Protein AF-A0A951F6S9-F1 (afdb_monomer_lite)

Secondary structure (DSSP, 8-state):
-HHHHHHHHHHHHHHHHHHHHHHHTT--HHHHHT--HHHHHHHHHHTTSPPPPHHHHHHHHHHHHHHHHHHHHHHHHHHHT--------

Structure (mmCIF, N/CA/C/O backbone):
data_AF-A0A951F6S9-F1
#
_entry.id   AF-A0A951F6S9-F1
#
loop_
_atom_site.group_PDB
_atom_site.id
_atom_site.type_symbol
_atom_site.label_atom_id
_atom_site.label_alt_id
_atom_site.label_comp_id
_atom_site.label_asym_id
_atom_site.label_entity_id
_atom_site.label_seq_id
_atom_site.pdbx_PDB_ins_code
_atom_site.Cartn_x
_atom_site.Cartn_y
_atom_site.Cartn_z
_atom_site.occupancy
_atom_site.B_iso_or_equiv
_atom_site.auth_seq_id
_atom_site.auth_comp_id
_atom_site.auth_asym_id
_atom_site.auth_atom_id
_atom_site.pdbx_PDB_model_num
ATOM 1 N N . MET A 1 1 ? 0.634 -15.801 24.304 1.00 51.62 1 MET A N 1
ATOM 2 C CA . MET A 1 1 ? 1.599 -15.644 23.186 1.00 51.62 1 MET A CA 1
ATOM 3 C C . MET A 1 1 ? 0.922 -15.496 21.815 1.00 51.62 1 MET A C 1
ATOM 5 O O . MET A 1 1 ? 1.437 -14.748 20.998 1.00 51.62 1 MET A O 1
ATOM 9 N N . ALA A 1 2 ? -0.254 -16.100 21.578 1.00 56.00 2 ALA A N 1
ATOM 10 C CA . ALA A 1 2 ? -0.999 -15.983 20.314 1.00 56.00 2 ALA A CA 1
ATOM 11 C C . ALA A 1 2 ? -1.497 -14.561 19.948 1.00 56.00 2 ALA A C 1
ATOM 13 O O . ALA A 1 2 ? -1.657 -14.266 18.767 1.00 56.00 2 ALA A O 1
ATOM 14 N N . SER A 1 3 ? -1.706 -13.656 20.919 1.00 63.25 3 SER A N 1
ATOM 15 C CA . SER A 1 3 ? -2.309 -12.338 20.634 1.00 63.25 3 SER A CA 1
ATOM 16 C C . SER A 1 3 ? -1.389 -11.381 19.861 1.00 63.25 3 SER A C 1
ATOM 18 O O . SER A 1 3 ? -1.855 -10.710 18.948 1.00 63.25 3 SER A O 1
ATOM 20 N N . LYS A 1 4 ? -0.077 -11.368 20.148 1.00 62.81 4 LYS A N 1
ATOM 21 C CA . LYS A 1 4 ? 0.893 -10.476 19.475 1.00 62.81 4 LYS A CA 1
ATOM 22 C C . LYS A 1 4 ? 1.093 -10.818 17.998 1.00 62.81 4 LYS A C 1
ATOM 24 O O . LYS A 1 4 ? 1.229 -9.927 17.166 1.00 62.81 4 LYS A O 1
ATOM 29 N N . ILE A 1 5 ? 1.090 -12.114 17.687 1.00 65.88 5 ILE A N 1
ATOM 30 C CA . ILE A 1 5 ? 1.160 -12.638 16.320 1.00 65.88 5 ILE A CA 1
ATOM 31 C C . ILE A 1 5 ? -0.074 -12.152 15.553 1.00 65.88 5 ILE A C 1
ATOM 33 O O . ILE A 1 5 ? 0.057 -11.471 14.539 1.00 65.88 5 ILE A O 1
ATOM 37 N N . HIS A 1 6 ? -1.272 -12.401 16.083 1.00 65.88 6 HIS A N 1
ATOM 38 C CA . HIS A 1 6 ? -2.519 -12.008 15.427 1.00 65.88 6 HIS A CA 1
ATOM 39 C C . HIS A 1 6 ? -2.620 -10.488 15.185 1.00 65.88 6 HIS A C 1
ATOM 41 O O . HIS A 1 6 ? -3.047 -10.062 14.112 1.00 65.88 6 HIS A O 1
ATOM 47 N N . GLU A 1 7 ? -2.153 -9.659 16.124 1.00 70.88 7 GLU A N 1
ATOM 48 C CA . GLU A 1 7 ? -2.085 -8.200 15.952 1.00 70.88 7 GLU A CA 1
ATOM 49 C C . GLU A 1 7 ? -1.099 -7.758 14.863 1.00 70.88 7 GLU A C 1
ATOM 51 O O . GLU A 1 7 ? -1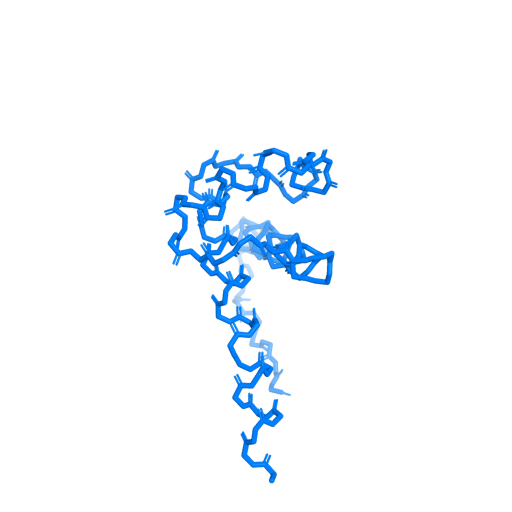.416 -6.872 14.063 1.00 70.88 7 GLU A O 1
ATOM 56 N N . GLN A 1 8 ? 0.092 -8.363 14.800 1.00 71.88 8 GLN A N 1
ATOM 57 C CA . GLN A 1 8 ? 1.082 -8.042 13.768 1.00 71.88 8 GLN A CA 1
ATOM 58 C C . GLN A 1 8 ? 0.594 -8.428 12.369 1.00 71.88 8 GLN A C 1
ATOM 60 O O . GLN A 1 8 ? 0.620 -7.584 11.469 1.00 71.88 8 GLN A O 1
ATOM 65 N N . TYR A 1 9 ? 0.082 -9.649 12.195 1.00 79.56 9 TYR A N 1
ATOM 66 C CA . TYR 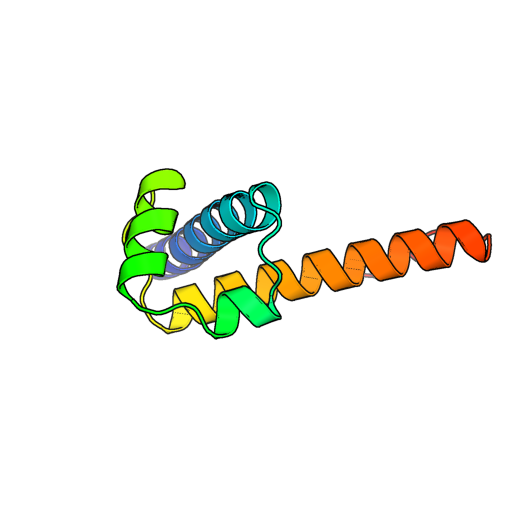A 1 9 ? -0.460 -10.099 10.908 1.00 79.56 9 TYR A CA 1
ATOM 67 C C . TYR A 1 9 ? -1.721 -9.320 10.515 1.00 79.56 9 TYR A C 1
ATOM 69 O O . TYR A 1 9 ? -1.887 -8.969 9.348 1.00 79.56 9 TYR A O 1
ATOM 77 N N . GLY A 1 10 ? -2.571 -8.960 11.481 1.00 85.19 10 GLY A N 1
ATOM 78 C CA . GLY A 1 10 ? -3.750 -8.131 11.234 1.00 85.19 10 GLY A CA 1
ATOM 79 C C . GLY A 1 10 ? -3.399 -6.715 10.768 1.00 85.19 10 GLY A C 1
ATOM 80 O O . GLY A 1 10 ? -4.059 -6.177 9.879 1.00 85.19 10 GLY A O 1
ATOM 81 N N . ARG A 1 11 ? -2.349 -6.105 11.328 1.00 87.38 11 ARG A N 1
ATOM 82 C CA . ARG A 1 11 ? -1.842 -4.797 10.879 1.00 87.38 11 ARG A CA 1
ATOM 83 C C . ARG A 1 11 ? -1.257 -4.872 9.470 1.00 87.38 11 ARG A C 1
ATOM 85 O O . ARG A 1 11 ? -1.578 -4.016 8.649 1.00 87.38 11 ARG A O 1
ATOM 92 N N . LEU A 1 12 ? -0.460 -5.901 9.183 1.00 90.44 12 LEU A N 1
ATOM 93 C CA . LEU A 1 12 ? 0.104 -6.108 7.850 1.00 90.44 12 LEU A CA 1
ATOM 94 C C . LEU A 1 12 ? -0.998 -6.304 6.801 1.00 90.44 12 LEU A C 1
ATOM 96 O O . LEU A 1 12 ? -0.993 -5.616 5.787 1.00 90.44 12 LEU A O 1
ATOM 100 N N . ALA A 1 13 ? -1.984 -7.163 7.067 1.00 91.75 13 ALA A N 1
ATOM 101 C CA . ALA A 1 13 ? -3.084 -7.424 6.136 1.00 91.75 13 ALA A CA 1
ATOM 102 C C . ALA A 1 13 ? -3.895 -6.159 5.798 1.00 91.75 13 ALA A C 1
ATOM 104 O O . ALA A 1 13 ? -4.283 -5.956 4.648 1.00 91.75 13 ALA A O 1
ATOM 105 N N . LYS A 1 14 ? -4.123 -5.279 6.785 1.00 93.06 14 LYS A N 1
ATOM 106 C CA . LYS A 1 14 ? -4.794 -3.987 6.564 1.00 93.06 14 LYS A CA 1
ATOM 107 C C . LYS A 1 14 ? -3.961 -3.060 5.680 1.00 93.06 14 LYS A C 1
ATOM 109 O O . LYS A 1 14 ? -4.509 -2.464 4.760 1.00 93.06 14 LYS A O 1
ATOM 114 N N . ALA A 1 15 ? -2.658 -2.962 5.945 1.00 95.75 15 ALA A N 1
ATOM 115 C CA . ALA A 1 15 ? -1.752 -2.138 5.149 1.00 95.75 15 ALA A CA 1
ATOM 116 C C . ALA A 1 15 ? -1.625 -2.648 3.705 1.00 95.75 15 ALA A C 1
ATOM 118 O O . ALA A 1 15 ? -1.611 -1.838 2.787 1.00 95.75 15 ALA A O 1
ATOM 119 N N . VAL A 1 16 ? -1.611 -3.972 3.498 1.00 96.19 16 VAL A N 1
ATOM 120 C CA . VAL A 1 16 ? -1.617 -4.589 2.159 1.00 96.19 16 VAL A CA 1
ATOM 121 C C . VAL A 1 16 ? -2.897 -4.248 1.398 1.00 96.19 16 VAL A C 1
ATOM 123 O O . VAL A 1 16 ? -2.824 -3.759 0.279 1.00 96.19 16 VAL A O 1
ATOM 126 N N . ARG A 1 17 ? -4.076 -4.423 2.010 1.00 96.12 17 ARG A N 1
ATOM 127 C CA . ARG A 1 17 ? -5.347 -4.052 1.359 1.00 96.12 17 ARG A CA 1
ATOM 128 C C . ARG A 1 17 ? -5.409 -2.575 0.992 1.00 96.12 17 ARG A C 1
ATOM 130 O O . ARG A 1 17 ? -5.953 -2.210 -0.045 1.00 96.12 17 ARG A O 1
ATOM 137 N N . LEU A 1 18 ? -4.891 -1.719 1.866 1.00 96.94 18 LEU A N 1
ATOM 138 C CA . LEU A 1 18 ? -4.890 -0.288 1.620 1.00 96.94 18 LEU A CA 1
ATOM 139 C C . LEU A 1 18 ? -3.893 0.094 0.522 1.00 96.94 18 LEU A C 1
ATOM 141 O O . LEU A 1 18 ? -4.225 0.926 -0.319 1.00 96.94 18 LEU A O 1
ATOM 145 N N . SER A 1 19 ? -2.714 -0.534 0.485 1.00 97.25 19 SER A N 1
ATOM 146 C CA . SER A 1 19 ? -1.754 -0.312 -0.596 1.00 97.25 19 SER A CA 1
ATOM 147 C C . SER A 1 19 ? -2.285 -0.833 -1.929 1.00 97.25 19 SER A C 1
ATOM 149 O O . SER A 1 19 ? -2.099 -0.152 -2.926 1.00 97.25 19 SER A O 1
ATOM 151 N N . ASP A 1 20 ? -3.024 -1.949 -1.956 1.00 97.56 20 ASP A N 1
ATOM 152 C CA . ASP A 1 20 ? -3.722 -2.432 -3.159 1.00 97.56 20 ASP A CA 1
ATOM 153 C C . ASP A 1 20 ? -4.694 -1.394 -3.724 1.00 97.56 20 ASP A C 1
ATOM 155 O O . ASP A 1 20 ? -4.695 -1.143 -4.927 1.00 97.56 20 ASP A O 1
ATOM 159 N N . VAL A 1 21 ? -5.500 -0.761 -2.866 1.00 97.56 21 VAL A N 1
ATOM 160 C CA . VAL A 1 21 ? -6.444 0.279 -3.301 1.00 97.56 21 VAL A CA 1
ATOM 161 C C . VAL A 1 21 ? -5.719 1.506 -3.842 1.00 97.56 21 VAL A C 1
ATOM 163 O O . VAL A 1 21 ? -6.082 2.001 -4.904 1.00 97.56 21 VAL A O 1
ATOM 166 N N . LEU A 1 22 ? -4.706 2.006 -3.133 1.00 97.75 22 LEU A N 1
ATOM 167 C CA . LEU A 1 22 ? -3.958 3.187 -3.575 1.00 97.75 22 LEU A CA 1
ATOM 168 C C . LEU A 1 22 ? -3.240 2.930 -4.905 1.00 97.75 22 LEU A C 1
ATOM 170 O O . LEU A 1 22 ? -3.284 3.763 -5.807 1.00 97.75 22 LEU A O 1
ATOM 174 N N . ASP A 1 23 ? -2.653 1.748 -5.044 1.00 97.62 23 ASP A N 1
ATOM 175 C CA . ASP A 1 23 ? -1.965 1.307 -6.249 1.00 97.62 23 ASP A CA 1
ATOM 176 C C . ASP A 1 23 ? -2.921 1.149 -7.443 1.00 97.62 23 ASP A C 1
ATOM 178 O O . ASP A 1 23 ? -2.632 1.632 -8.538 1.00 97.62 23 ASP A O 1
ATOM 182 N N . ALA A 1 24 ? -4.106 0.564 -7.223 1.00 96.81 24 ALA A N 1
ATOM 183 C CA . ALA A 1 24 ? -5.161 0.464 -8.236 1.00 96.81 24 ALA A CA 1
ATOM 184 C C . ALA A 1 24 ? -5.707 1.835 -8.671 1.00 96.81 24 ALA A C 1
ATOM 186 O O . ALA A 1 24 ? -6.197 1.981 -9.789 1.00 96.81 24 ALA A O 1
ATOM 187 N N . LEU A 1 25 ? -5.612 2.843 -7.801 1.00 96.56 25 LEU A N 1
ATOM 188 C CA . LEU A 1 25 ? -5.961 4.233 -8.096 1.00 96.56 25 LEU A CA 1
ATOM 189 C C . LEU A 1 25 ? -4.785 5.042 -8.666 1.00 96.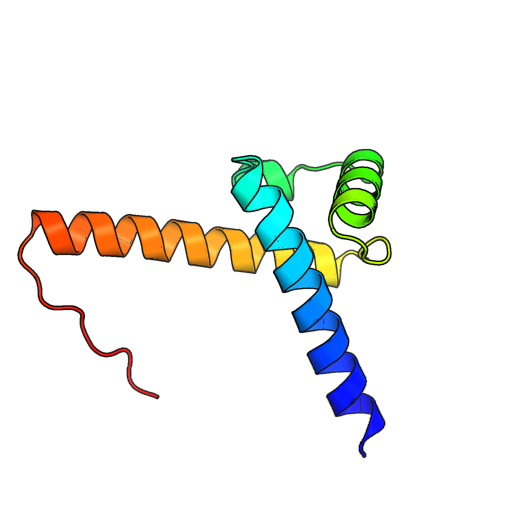56 25 LEU A C 1
ATOM 191 O O . LEU A 1 25 ? -4.909 6.256 -8.822 1.00 96.56 25 LEU A O 1
ATOM 195 N N . HIS A 1 26 ? -3.658 4.395 -8.976 1.00 96.62 26 HIS A N 1
ATOM 196 C CA . HIS A 1 26 ? -2.439 5.033 -9.479 1.00 96.62 26 HIS A CA 1
ATOM 197 C C . HIS A 1 26 ? -1.883 6.132 -8.557 1.00 96.62 26 HIS A C 1
ATOM 199 O O . HIS A 1 26 ? -1.251 7.086 -9.017 1.00 96.62 26 HIS A O 1
ATOM 205 N N . ILE A 1 27 ? -2.097 6.003 -7.247 1.00 97.56 27 ILE A N 1
ATOM 206 C CA . ILE A 1 27 ? -1.508 6.895 -6.249 1.00 97.56 27 ILE A CA 1
ATOM 207 C C . ILE A 1 27 ? -0.101 6.389 -5.940 1.00 97.56 27 ILE A C 1
ATOM 209 O O . ILE A 1 27 ? 0.070 5.283 -5.429 1.00 97.56 27 ILE A O 1
ATOM 213 N N . SER A 1 28 ? 0.905 7.214 -6.235 1.00 97.31 28 SER A N 1
ATOM 214 C CA . SER A 1 28 ? 2.298 6.881 -5.942 1.00 97.31 28 SER A CA 1
ATOM 215 C C . SER A 1 28 ? 2.590 6.882 -4.443 1.00 97.31 28 SER A C 1
ATOM 217 O O . SER A 1 28 ? 1.884 7.514 -3.653 1.00 97.31 28 SER A O 1
ATOM 219 N N . SER A 1 29 ? 3.674 6.225 -4.039 1.00 97.31 29 SER A N 1
ATOM 220 C CA . SER A 1 29 ? 4.168 6.240 -2.657 1.00 97.31 29 SER A CA 1
ATOM 221 C C . SER A 1 29 ? 4.424 7.665 -2.139 1.00 97.31 29 SER A C 1
ATOM 223 O O . SER A 1 29 ? 4.033 7.991 -1.017 1.00 97.31 29 SER A O 1
ATOM 225 N N . ALA A 1 30 ? 4.995 8.539 -2.975 1.00 97.12 30 ALA A N 1
ATOM 226 C CA . ALA A 1 30 ? 5.233 9.945 -2.654 1.00 97.12 30 ALA A CA 1
ATOM 227 C C . ALA A 1 30 ? 3.920 10.708 -2.418 1.00 97.12 30 ALA A C 1
ATOM 229 O O . ALA A 1 30 ? 3.775 11.383 -1.402 1.00 97.12 30 ALA A O 1
ATOM 230 N N . ALA A 1 31 ? 2.929 10.538 -3.301 1.00 96.75 31 ALA A N 1
ATOM 231 C CA . ALA A 1 31 ? 1.614 11.153 -3.124 1.00 96.75 31 ALA A CA 1
ATOM 232 C C . ALA A 1 31 ? 0.888 10.596 -1.888 1.00 96.75 31 ALA A C 1
ATOM 234 O O . ALA A 1 31 ? 0.251 11.345 -1.147 1.00 96.75 31 ALA A O 1
ATOM 235 N N . ALA A 1 32 ? 1.016 9.290 -1.630 1.00 95.69 32 ALA A N 1
ATOM 236 C CA . ALA A 1 32 ? 0.458 8.637 -0.452 1.00 95.69 32 ALA A CA 1
ATOM 237 C C . ALA A 1 32 ? 1.045 9.194 0.858 1.00 95.69 32 ALA A C 1
ATOM 239 O O . ALA A 1 32 ? 0.314 9.349 1.837 1.00 95.69 32 ALA A O 1
ATOM 240 N N . ALA A 1 33 ? 2.339 9.531 0.878 1.00 96.12 33 ALA A N 1
ATOM 241 C CA . ALA A 1 33 ? 3.013 10.106 2.045 1.00 96.12 33 ALA A CA 1
ATOM 242 C C . ALA A 1 33 ? 2.483 11.501 2.427 1.00 96.12 33 ALA A C 1
ATOM 244 O O . ALA A 1 33 ? 2.535 11.881 3.596 1.00 96.12 33 ALA A O 1
ATOM 245 N N . GLU A 1 34 ? 1.935 12.242 1.463 1.00 96.75 34 GLU A N 1
ATOM 246 C CA . GLU A 1 34 ? 1.384 13.589 1.660 1.00 96.75 34 GLU A CA 1
ATOM 247 C C . GLU A 1 34 ? -0.132 13.595 1.928 1.00 96.75 34 GLU A C 1
ATOM 249 O O . GLU A 1 34 ? -0.734 14.653 2.153 1.00 96.75 34 GLU A O 1
ATOM 254 N N . LEU A 1 35 ? -0.780 12.423 1.924 1.00 94.31 35 LEU A N 1
ATOM 255 C CA . LEU A 1 35 ? -2.217 12.324 2.151 1.00 94.31 35 LEU A CA 1
ATOM 256 C C . LEU A 1 35 ? -2.604 12.834 3.540 1.00 94.31 35 LEU A C 1
ATOM 258 O O . LEU A 1 35 ? -2.091 12.412 4.577 1.00 94.31 35 LEU A O 1
ATOM 262 N N . LYS A 1 36 ? -3.614 13.705 3.558 1.00 93.88 36 LYS A N 1
ATOM 263 C CA . LYS A 1 36 ? -4.231 14.195 4.790 1.00 93.88 36 LYS A CA 1
ATOM 264 C C . LYS A 1 36 ? -5.199 13.159 5.360 1.00 93.88 36 LYS A C 1
ATOM 266 O O . LYS A 1 36 ? -5.710 12.291 4.652 1.00 93.88 36 LYS A O 1
ATOM 271 N N . LYS A 1 37 ? -5.518 13.304 6.650 1.00 87.06 37 LYS A N 1
ATOM 272 C CA . LYS A 1 37 ? -6.427 12.406 7.381 1.00 87.06 37 LYS A CA 1
ATOM 273 C C . LYS A 1 37 ? -7.764 12.123 6.658 1.00 87.06 37 LYS A C 1
ATOM 275 O O . LYS A 1 37 ? -8.110 10.947 6.578 1.00 87.06 37 LYS A O 1
ATOM 280 N N . PRO A 1 38 ? -8.476 13.111 6.068 1.00 93.56 38 PRO A N 1
ATOM 281 C CA . PRO A 1 38 ? -9.728 12.830 5.355 1.00 93.56 38 PRO A CA 1
ATOM 282 C C . PRO A 1 38 ? -9.548 11.887 4.156 1.00 93.56 38 PRO A C 1
ATOM 284 O O . PRO A 1 38 ? -10.403 11.047 3.888 1.00 93.56 38 PRO A O 1
ATOM 287 N N . SER A 1 39 ? -8.416 11.981 3.455 1.00 95.31 39 SER A N 1
ATOM 288 C CA . SER A 1 39 ? -8.106 11.093 2.333 1.00 95.31 39 SER A CA 1
ATOM 289 C C . SER A 1 39 ? -7.833 9.668 2.812 1.00 95.31 39 SER A C 1
ATOM 291 O O . SER A 1 39 ? -8.347 8.714 2.234 1.00 95.31 39 SER A O 1
ATOM 293 N N . TRP A 1 40 ? -7.088 9.510 3.909 1.00 96.12 40 TRP A N 1
ATOM 294 C CA . TRP A 1 40 ? -6.847 8.196 4.513 1.00 96.12 40 TRP A CA 1
ATOM 295 C C . TRP A 1 40 ? -8.136 7.507 4.967 1.00 96.12 40 TRP A C 1
ATOM 297 O O . TRP A 1 40 ? -8.283 6.302 4.772 1.00 96.12 40 TRP A O 1
ATOM 307 N N . GLU A 1 41 ? -9.081 8.257 5.536 1.00 96.25 41 GLU A N 1
ATOM 308 C CA . GLU A 1 41 ? -10.401 7.738 5.916 1.00 96.25 41 GLU A CA 1
ATOM 309 C C . GLU A 1 41 ? -11.199 7.261 4.695 1.00 96.25 41 GLU A C 1
ATOM 311 O O . GLU A 1 41 ? -11.780 6.172 4.722 1.00 96.25 41 GLU A O 1
ATOM 316 N N . LEU A 1 42 ? -11.179 8.032 3.604 1.00 97.06 42 LEU A N 1
ATOM 317 C CA . LEU A 1 42 ? -11.831 7.654 2.352 1.00 97.06 42 LEU A CA 1
ATOM 318 C C . LEU A 1 42 ? -11.254 6.350 1.785 1.00 97.06 42 LEU A C 1
ATOM 320 O O . LEU A 1 42 ? -12.009 5.420 1.497 1.00 97.06 42 LEU A O 1
ATOM 324 N N . PHE A 1 43 ? -9.930 6.250 1.655 1.00 97.19 43 PHE A N 1
ATOM 325 C CA . PHE A 1 43 ? -9.299 5.056 1.087 1.00 97.19 43 PHE A CA 1
ATOM 326 C C . PHE A 1 43 ? -9.439 3.833 1.992 1.00 97.19 43 PHE A C 1
ATOM 328 O O . PHE A 1 43 ? -9.657 2.733 1.489 1.00 97.19 43 PHE A O 1
ATOM 335 N N . ALA A 1 44 ? -9.408 4.009 3.316 1.00 96.12 44 ALA A N 1
ATOM 336 C CA . ALA A 1 44 ? -9.685 2.927 4.259 1.00 96.12 44 ALA A CA 1
ATOM 337 C C . ALA A 1 44 ? -11.102 2.365 4.077 1.00 96.12 44 ALA A C 1
ATOM 339 O O . ALA A 1 44 ? -11.289 1.146 4.045 1.00 96.12 44 ALA A O 1
ATOM 340 N N . ARG A 1 45 ? -12.090 3.245 3.861 1.00 97.25 45 ARG A N 1
ATOM 341 C CA . ARG A 1 45 ? -13.467 2.841 3.557 1.00 97.25 45 ARG A CA 1
ATOM 342 C C . ARG A 1 45 ? -13.560 2.068 2.242 1.00 97.25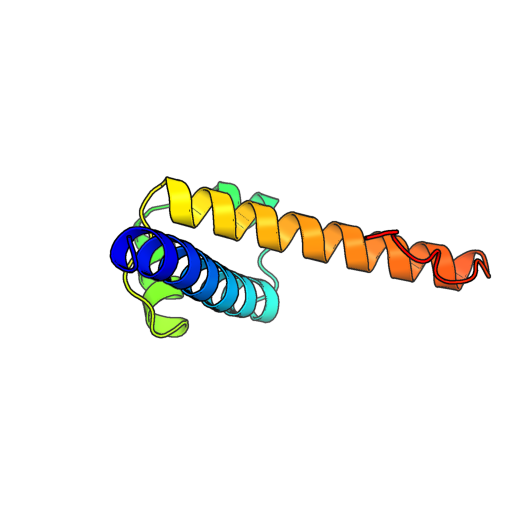 45 ARG A C 1
ATOM 344 O O . ARG A 1 45 ? -14.230 1.039 2.214 1.00 97.25 45 ARG A O 1
ATOM 351 N N . ILE A 1 46 ? -12.883 2.526 1.187 1.00 96.56 46 ILE A N 1
ATOM 352 C CA . ILE A 1 46 ? -12.836 1.822 -0.109 1.00 96.56 46 ILE A CA 1
ATOM 353 C C . ILE A 1 46 ? -12.181 0.440 0.049 1.00 96.56 46 ILE A C 1
ATOM 355 O O . ILE A 1 46 ? -12.696 -0.548 -0.465 1.00 96.56 46 ILE A O 1
ATOM 359 N N . ALA A 1 47 ? -11.096 0.350 0.819 1.00 95.00 47 ALA A N 1
ATOM 360 C CA . ALA A 1 47 ? -10.385 -0.897 1.099 1.00 95.00 47 ALA A CA 1
ATOM 361 C C . ALA A 1 47 ? -11.130 -1.845 2.063 1.00 95.00 47 ALA A C 1
ATOM 363 O O . ALA A 1 47 ? -10.672 -2.966 2.302 1.00 95.00 47 ALA A O 1
ATOM 364 N N . GLY A 1 48 ? -12.254 -1.414 2.647 1.00 95.69 48 GLY A N 1
ATOM 365 C CA . GLY A 1 48 ? -12.995 -2.195 3.637 1.00 95.69 48 GLY A CA 1
ATOM 366 C C . GLY A 1 48 ? -12.170 -2.493 4.894 1.00 95.69 48 GLY A C 1
ATOM 367 O O . GLY A 1 48 ? -12.268 -3.589 5.453 1.00 95.69 48 GLY A O 1
ATOM 368 N N . VAL A 1 49 ? -11.320 -1.550 5.315 1.00 94.56 49 VAL A N 1
ATOM 369 C CA . VAL A 1 49 ? -10.483 -1.656 6.520 1.00 94.56 49 VAL A CA 1
ATOM 370 C C . VAL A 1 49 ? -10.728 -0.469 7.460 1.00 94.56 49 VAL A C 1
ATOM 372 O O . VAL A 1 49 ? -11.153 0.595 7.013 1.00 94.56 49 VAL A O 1
ATOM 375 N N . PRO A 1 50 ? -10.466 -0.607 8.773 1.00 93.88 50 PRO A N 1
ATOM 376 C CA . PRO A 1 50 ? -10.517 0.529 9.690 1.00 93.88 50 PRO A CA 1
ATOM 377 C C . PRO A 1 50 ? -9.524 1.626 9.294 1.00 93.88 50 PRO A C 1
ATOM 379 O O . PRO A 1 50 ? -8.453 1.324 8.762 1.00 93.88 50 PRO A O 1
ATOM 382 N N . THR A 1 51 ? -9.841 2.880 9.626 1.00 94.25 51 THR A N 1
ATOM 383 C CA . THR A 1 51 ? -8.943 4.020 9.400 1.00 94.25 51 THR A CA 1
ATOM 384 C C . THR A 1 51 ? -7.558 3.747 9.997 1.00 94.25 51 THR A C 1
ATOM 386 O O . THR A 1 51 ? -7.457 3.432 11.189 1.00 94.25 51 THR A O 1
ATOM 389 N N . PRO A 1 52 ? -6.478 3.854 9.204 1.00 93.44 52 PRO A N 1
ATOM 390 C CA . PRO A 1 52 ? -5.140 3.527 9.669 1.00 93.44 52 PRO A CA 1
ATOM 391 C C . PRO A 1 52 ? -4.604 4.608 10.613 1.00 93.44 52 PRO A C 1
ATOM 393 O O . PRO A 1 52 ? -4.700 5.806 10.337 1.00 93.44 52 PRO A O 1
ATOM 396 N N . GLY A 1 53 ? -3.967 4.176 11.702 1.00 93.00 53 GLY A N 1
ATOM 397 C CA . GLY A 1 53 ? -3.087 5.039 12.491 1.00 93.00 53 GLY A CA 1
ATOM 398 C C . GLY A 1 53 ? -1.763 5.315 11.769 1.00 93.00 53 GLY A C 1
ATOM 399 O O . GLY A 1 53 ? -1.455 4.674 10.763 1.00 93.00 53 GLY A O 1
ATOM 400 N N . VAL A 1 54 ? -0.953 6.223 12.318 1.00 92.94 54 VAL A N 1
ATOM 401 C CA . VAL A 1 54 ? 0.306 6.706 11.711 1.00 92.94 54 VAL A CA 1
ATOM 402 C C . VAL A 1 54 ? 1.244 5.565 11.296 1.00 92.94 54 VAL A C 1
ATOM 404 O O . VAL A 1 54 ? 1.729 5.549 10.171 1.00 92.94 54 VAL A O 1
ATOM 407 N N . GLU A 1 55 ? 1.442 4.554 12.147 1.00 91.50 55 GLU A N 1
ATOM 408 C CA . GLU A 1 55 ? 2.296 3.404 11.808 1.00 91.50 55 GLU A CA 1
ATOM 409 C C . GLU A 1 55 ? 1.765 2.592 10.619 1.00 91.50 55 GLU A C 1
ATOM 411 O O . GLU A 1 55 ? 2.535 2.110 9.792 1.00 91.50 55 GLU A O 1
ATOM 416 N N . SER A 1 56 ? 0.442 2.424 10.526 1.00 93.12 56 SER A N 1
ATOM 417 C CA . SER A 1 56 ? -0.179 1.676 9.427 1.00 93.12 56 SER A CA 1
ATOM 418 C C . SER A 1 56 ? -0.155 2.477 8.126 1.00 93.12 56 SER A C 1
ATOM 420 O O . SER A 1 56 ? 0.014 1.885 7.062 1.00 93.12 56 SER A O 1
ATOM 422 N N . GLN A 1 57 ? -0.263 3.808 8.201 1.00 95.88 57 GLN A N 1
ATOM 423 C CA . GLN A 1 57 ? -0.059 4.699 7.054 1.00 95.88 57 GLN A CA 1
ATOM 424 C C . GLN A 1 57 ? 1.381 4.585 6.543 1.00 95.88 57 GLN A C 1
ATOM 426 O O . GLN A 1 57 ? 1.586 4.299 5.367 1.00 95.88 57 GLN A O 1
ATOM 431 N N . ALA A 1 58 ? 2.373 4.680 7.435 1.00 96.06 58 ALA A N 1
ATOM 432 C CA . ALA A 1 58 ? 3.783 4.519 7.081 1.00 96.06 58 ALA A CA 1
ATOM 433 C C . ALA A 1 58 ? 4.080 3.141 6.461 1.00 96.06 58 ALA A C 1
ATOM 435 O O . ALA A 1 58 ? 4.779 3.053 5.452 1.00 96.06 58 ALA A O 1
ATOM 436 N N . LEU A 1 59 ? 3.509 2.063 7.014 1.00 96.19 59 LEU A N 1
ATOM 437 C CA . LEU A 1 59 ? 3.637 0.721 6.438 1.00 96.19 59 LEU A CA 1
ATOM 438 C C . LEU A 1 59 ? 2.999 0.632 5.043 1.00 96.19 59 LEU A C 1
ATOM 440 O O . LEU A 1 59 ? 3.587 0.037 4.147 1.00 96.19 59 LEU A O 1
ATOM 444 N N . THR A 1 60 ? 1.830 1.244 4.845 1.00 97.25 60 THR A N 1
ATOM 445 C CA . THR A 1 60 ? 1.144 1.288 3.542 1.00 97.25 60 THR A CA 1
ATOM 446 C C . THR A 1 60 ? 1.993 2.013 2.496 1.00 97.25 60 THR A C 1
ATOM 448 O O . THR A 1 60 ? 2.200 1.487 1.405 1.00 97.25 60 THR A O 1
ATOM 451 N N . VAL A 1 61 ? 2.543 3.181 2.848 1.00 97.81 61 VAL A N 1
ATOM 452 C CA . VAL A 1 61 ? 3.451 3.959 1.987 1.00 97.81 61 VAL A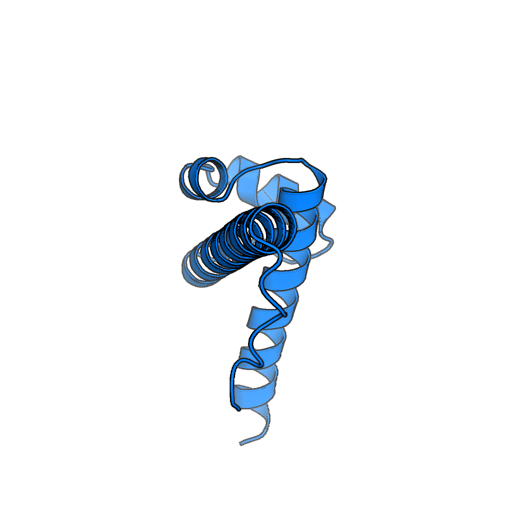 CA 1
ATOM 453 C C . VAL A 1 61 ? 4.700 3.149 1.642 1.00 97.81 61 VAL A C 1
ATOM 455 O O . VAL A 1 61 ? 5.087 3.083 0.477 1.00 97.81 61 VAL A O 1
ATOM 458 N N . LYS A 1 62 ? 5.298 2.466 2.624 1.00 97.75 62 LYS A N 1
ATOM 459 C CA . LYS A 1 62 ? 6.456 1.600 2.382 1.00 97.75 62 LYS A CA 1
ATOM 460 C C . LYS A 1 62 ? 6.123 0.460 1.416 1.00 97.75 62 LYS A C 1
ATOM 462 O O . LYS A 1 62 ? 6.890 0.212 0.496 1.00 97.75 62 LYS A O 1
ATOM 467 N N . LEU A 1 63 ? 4.977 -0.204 1.578 1.00 97.25 63 LEU A N 1
ATOM 468 C CA . LEU A 1 63 ? 4.543 -1.265 0.662 1.00 97.25 63 LEU A CA 1
ATOM 469 C C . LEU A 1 63 ? 4.325 -0.750 -0.769 1.00 97.25 63 LEU A C 1
ATOM 471 O O . LEU A 1 63 ? 4.663 -1.459 -1.715 1.00 97.25 63 LEU A O 1
ATOM 475 N N . LEU A 1 64 ? 3.792 0.466 -0.938 1.00 97.06 64 LEU A N 1
ATOM 476 C CA . LEU A 1 64 ? 3.692 1.111 -2.253 1.00 97.06 64 LEU A CA 1
ATOM 477 C C . LEU A 1 64 ? 5.075 1.358 -2.861 1.00 97.06 64 LEU A C 1
ATOM 479 O O . LEU A 1 64 ? 5.305 0.993 -4.012 1.00 97.06 64 LEU A O 1
ATOM 483 N N . GLN A 1 65 ? 6.008 1.899 -2.075 1.00 97.94 65 GLN A N 1
ATOM 484 C CA . GLN A 1 65 ? 7.374 2.152 -2.532 1.00 97.94 65 GLN A CA 1
ATOM 485 C C . GLN A 1 65 ? 8.069 0.861 -2.988 1.00 97.94 65 GLN A C 1
ATOM 487 O O . GLN A 1 65 ? 8.705 0.843 -4.040 1.00 97.94 65 GLN A O 1
ATOM 492 N N . GLU A 1 66 ? 7.925 -0.237 -2.239 1.00 97.25 66 GLU A N 1
ATOM 493 C CA . GLU A 1 66 ? 8.501 -1.531 -2.634 1.00 97.25 66 GLU A CA 1
ATOM 494 C C . GLU A 1 66 ? 7.903 -2.052 -3.950 1.00 97.25 66 GLU A C 1
ATOM 496 O O . GLU A 1 66 ? 8.622 -2.604 -4.782 1.00 97.25 66 GLU A O 1
ATOM 501 N N . ARG A 1 67 ? 6.603 -1.838 -4.195 1.00 95.88 67 ARG A N 1
ATOM 502 C CA . ARG A 1 67 ? 5.964 -2.213 -5.470 1.00 95.88 67 ARG A CA 1
ATOM 503 C C . ARG A 1 67 ? 6.482 -1.387 -6.637 1.00 95.88 67 ARG A C 1
ATOM 505 O O . ARG A 1 67 ? 6.740 -1.940 -7.704 1.00 95.88 67 ARG A O 1
ATOM 512 N N . GLU A 1 68 ? 6.635 -0.083 -6.448 1.00 96.31 68 GLU A N 1
ATOM 513 C CA . GLU A 1 68 ? 7.212 0.809 -7.457 1.00 96.31 68 GLU A CA 1
ATOM 514 C C . GLU A 1 68 ? 8.653 0.409 -7.785 1.00 96.31 68 GLU A C 1
ATOM 516 O O . GLU A 1 68 ? 8.996 0.263 -8.960 1.00 96.31 68 GLU A O 1
ATOM 521 N N . ASN A 1 69 ? 9.465 0.138 -6.758 1.00 96.25 69 ASN A N 1
ATOM 522 C CA . ASN A 1 69 ? 10.836 -0.351 -6.912 1.00 96.25 69 ASN A CA 1
ATOM 523 C C . ASN A 1 69 ? 10.871 -1.679 -7.674 1.00 96.25 69 ASN A C 1
ATOM 525 O O . ASN A 1 69 ? 11.671 -1.835 -8.597 1.00 96.25 69 ASN A O 1
ATOM 529 N N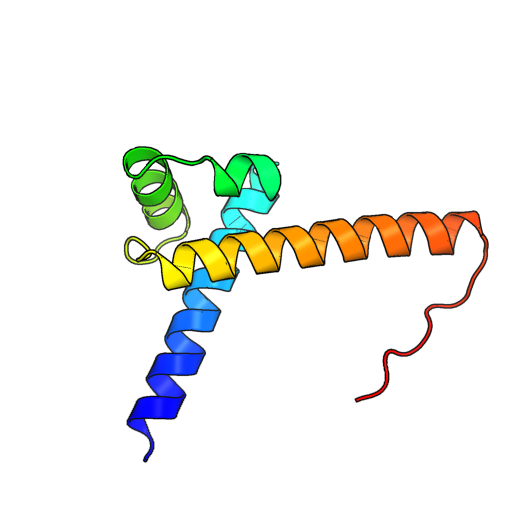 . LEU A 1 70 ? 9.978 -2.614 -7.334 1.00 94.88 70 LEU A N 1
ATOM 530 C CA . LEU A 1 70 ? 9.870 -3.899 -8.016 1.00 94.88 70 LEU A CA 1
ATOM 531 C C . LEU A 1 70 ? 9.494 -3.720 -9.491 1.00 94.88 70 LEU A C 1
ATOM 533 O O . LEU A 1 70 ? 10.126 -4.326 -10.351 1.00 94.88 70 LEU A O 1
ATOM 537 N N . ARG A 1 71 ? 8.518 -2.861 -9.814 1.00 94.00 71 ARG A N 1
ATOM 538 C CA . ARG A 1 71 ? 8.156 -2.559 -11.213 1.00 94.00 71 ARG A CA 1
ATOM 539 C C . ARG A 1 71 ? 9.315 -1.947 -11.984 1.00 94.00 71 ARG A C 1
ATOM 541 O O . ARG A 1 71 ? 9.571 -2.362 -13.111 1.00 94.00 71 ARG A O 1
ATOM 548 N N . ALA A 1 72 ? 10.015 -0.985 -11.386 1.00 93.00 72 ALA A N 1
ATOM 549 C CA . ALA A 1 72 ? 11.172 -0.344 -12.001 1.00 93.00 72 ALA A CA 1
ATOM 550 C C . ALA A 1 72 ? 12.305 -1.349 -12.246 1.00 93.00 72 ALA A C 1
ATOM 552 O O . ALA A 1 72 ? 12.930 -1.331 -13.308 1.00 93.00 72 ALA A O 1
ATOM 553 N N . TRP A 1 73 ? 12.540 -2.248 -11.289 1.00 90.94 73 TRP A N 1
ATOM 554 C CA . TRP A 1 73 ? 13.505 -3.329 -11.431 1.00 90.94 73 TRP A CA 1
ATOM 555 C C . TRP A 1 73 ? 13.107 -4.301 -12.546 1.00 90.94 73 TRP A C 1
ATOM 557 O O . TRP A 1 73 ? 13.911 -4.519 -13.444 1.00 90.94 73 TRP A O 1
ATOM 567 N N . VAL A 1 74 ? 11.865 -4.804 -12.563 1.00 91.31 74 VAL A N 1
ATOM 568 C CA . VAL A 1 74 ? 11.382 -5.707 -13.625 1.00 91.31 74 VAL A CA 1
ATOM 569 C C . VAL A 1 74 ? 11.523 -5.051 -14.998 1.00 91.31 74 VAL A C 1
ATOM 571 O O . VAL A 1 74 ? 12.057 -5.668 -15.916 1.00 91.31 74 VAL A O 1
ATOM 574 N N . ALA A 1 75 ? 11.095 -3.794 -15.143 1.00 91.00 75 ALA A N 1
ATOM 575 C CA . ALA A 1 75 ? 11.213 -3.064 -16.403 1.00 91.00 75 ALA A CA 1
ATOM 576 C C . ALA A 1 75 ? 12.675 -2.949 -16.864 1.00 91.00 75 ALA A C 1
ATOM 578 O O . ALA A 1 75 ? 12.970 -3.172 -18.038 1.00 91.00 75 ALA A O 1
ATOM 579 N N . ARG A 1 76 ? 13.600 -2.662 -15.939 1.00 89.38 76 ARG A N 1
ATOM 580 C CA . ARG A 1 76 ? 15.039 -2.619 -16.224 1.00 89.38 76 ARG A CA 1
ATOM 581 C C . ARG A 1 76 ? 15.579 -3.987 -16.635 1.00 89.38 76 ARG A C 1
ATOM 583 O O . ARG A 1 76 ? 16.224 -4.085 -17.671 1.00 89.38 76 ARG A O 1
ATOM 590 N N . SER A 1 77 ? 15.279 -5.040 -15.876 1.00 88.12 77 SER A N 1
ATOM 591 C CA . SER A 1 77 ? 15.750 -6.400 -16.164 1.00 88.12 77 SER A CA 1
ATOM 592 C C . SER A 1 77 ? 15.270 -6.906 -17.522 1.00 88.12 77 SER A C 1
ATOM 594 O O . SER A 1 77 ? 16.045 -7.529 -18.243 1.00 88.12 77 SER A O 1
ATOM 596 N N . VAL A 1 78 ? 14.028 -6.590 -17.905 1.00 84.94 78 VAL A N 1
ATOM 597 C CA . VAL A 1 78 ? 13.484 -6.927 -19.229 1.00 84.94 78 VAL A CA 1
ATOM 598 C C . VAL A 1 78 ? 14.230 -6.190 -20.345 1.00 84.94 78 VAL A C 1
ATOM 600 O O . VAL A 1 78 ? 14.549 -6.807 -21.358 1.00 84.94 78 VAL A O 1
ATOM 603 N N . MET A 1 79 ? 14.547 -4.902 -20.170 1.00 81.06 79 MET A N 1
ATOM 604 C CA . MET A 1 79 ? 15.308 -4.134 -21.168 1.00 81.06 79 MET A CA 1
ATOM 605 C C . MET A 1 79 ? 16.770 -4.586 -21.286 1.00 81.06 79 MET A C 1
ATOM 607 O O . MET A 1 79 ? 17.328 -4.571 -22.379 1.00 81.06 79 MET A O 1
ATOM 611 N N . GLU A 1 80 ? 17.387 -4.992 -20.177 1.00 84.44 80 GLU A N 1
ATOM 612 C CA . GLU A 1 80 ? 18.801 -5.391 -20.115 1.00 84.44 80 GLU A CA 1
ATOM 613 C C . GLU A 1 80 ? 19.026 -6.886 -20.418 1.00 84.44 80 GLU A C 1
ATOM 615 O O . GLU A 1 80 ? 20.168 -7.337 -20.474 1.00 84.44 80 GLU A O 1
ATOM 620 N N . GLY A 1 81 ? 17.959 -7.674 -20.615 1.00 74.25 81 GLY A N 1
ATOM 621 C CA . GLY A 1 81 ? 18.052 -9.124 -20.831 1.00 74.25 81 GLY A CA 1
ATOM 622 C C . GLY A 1 81 ? 18.588 -9.895 -19.615 1.00 74.25 81 GLY A C 1
ATOM 623 O O . GLY A 1 81 ? 19.088 -11.011 -19.761 1.00 74.25 81 GLY A O 1
ATOM 624 N N . LEU A 1 82 ? 18.513 -9.304 -18.418 1.00 64.31 82 LEU A N 1
ATOM 625 C CA . LEU A 1 82 ? 19.024 -9.904 -17.188 1.00 64.31 82 LEU A CA 1
ATOM 626 C C . LEU A 1 82 ? 18.014 -10.921 -16.634 1.00 64.31 82 LEU A C 1
ATOM 628 O O . LEU A 1 82 ? 16.834 -10.589 -16.485 1.00 64.31 82 LEU A O 1
ATOM 632 N N . PRO A 1 83 ? 18.445 -12.148 -16.281 1.00 58.41 83 PRO A N 1
ATOM 633 C CA . PRO A 1 83 ? 17.559 -13.109 -15.640 1.00 58.41 83 PRO A CA 1
ATOM 634 C C . PRO A 1 83 ? 17.121 -12.588 -14.261 1.00 58.41 83 PRO A C 1
ATOM 636 O O . PRO A 1 83 ? 17.899 -11.896 -13.594 1.00 58.41 83 PRO A O 1
ATOM 639 N N . PRO A 1 84 ? 15.901 -12.926 -13.799 1.00 59.44 84 PRO A N 1
ATOM 640 C CA . PRO A 1 84 ? 15.450 -12.544 -12.469 1.00 59.44 84 PRO A CA 1
ATOM 641 C C . PRO A 1 84 ? 16.401 -13.153 -11.432 1.00 59.44 84 PRO A C 1
ATOM 643 O O . PRO A 1 84 ? 16.451 -14.372 -11.267 1.00 59.44 84 PRO A O 1
ATOM 646 N N . GLN A 1 85 ? 17.194 -12.316 -10.757 1.00 63.47 85 GLN A N 1
ATOM 647 C CA . GLN A 1 85 ? 18.025 -12.787 -9.654 1.00 63.47 85 GLN A CA 1
ATOM 648 C C . GLN A 1 85 ? 17.103 -13.244 -8.526 1.00 63.47 85 GLN A C 1
ATOM 650 O O . GLN A 1 85 ? 16.264 -12.485 -8.044 1.00 63.47 85 GLN A O 1
ATOM 655 N N . GLN A 1 86 ? 17.253 -14.508 -8.134 1.00 54.03 86 GLN A N 1
ATOM 656 C CA . GLN A 1 86 ? 16.587 -15.080 -6.975 1.00 54.03 86 GLN A CA 1
ATOM 657 C C . GLN A 1 86 ? 17.036 -14.289 -5.744 1.00 54.03 86 GLN A C 1
ATOM 659 O O . GLN A 1 86 ? 18.176 -14.423 -5.301 1.00 54.03 86 GLN A O 1
ATOM 664 N N . THR A 1 87 ? 16.169 -13.435 -5.204 1.00 47.97 87 THR A N 1
ATOM 665 C CA . THR A 1 87 ? 16.385 -12.859 -3.877 1.00 47.97 87 THR A CA 1
ATOM 666 C C . THR A 1 87 ? 16.374 -14.011 -2.880 1.00 47.97 87 THR A C 1
ATOM 668 O O . THR A 1 87 ? 15.332 -14.630 -2.659 1.00 47.97 87 THR A O 1
ATOM 671 N N . ALA A 1 88 ? 17.561 -14.345 -2.373 1.00 46.03 88 ALA A N 1
ATOM 672 C CA . ALA A 1 88 ? 17.777 -15.377 -1.373 1.00 46.03 88 ALA A CA 1
ATOM 673 C C . ALA A 1 88 ? 16.948 -15.099 -0.107 1.00 46.03 88 ALA A C 1
ATOM 675 O O . ALA A 1 88 ? 16.716 -13.942 0.247 1.00 46.03 88 ALA A O 1
ATOM 676 N N . ALA A 1 89 ? 16.494 -16.202 0.491 1.00 39.94 89 ALA A N 1
ATOM 677 C CA . ALA A 1 89 ? 15.637 -16.309 1.669 1.00 39.94 89 ALA A CA 1
ATOM 678 C C . ALA A 1 89 ? 16.172 -15.599 2.922 1.00 39.94 89 ALA A C 1
ATOM 680 O O . ALA A 1 89 ? 17.412 -15.518 3.078 1.00 39.94 89 ALA A O 1
#

Sequence (89 aa):
MASKIHEQYGRLAKAVRLSDVLDALHISSAAAAELKKPSWELFARIAGVPTPGVESQALTVKLLQERENLRAWVARSVMEGLPPQQTAA

Foldseek 3Di:
DVPVVCVVVVLLVLLVLLLVQCVVVVNALVNLVVDDQVVQCVSCVVSVHPRDDPVSSVSSSVVRVVVVVVVVVVVVCVVVVNDPPPPDD

pLDDT: mean 87.65, std 14.59, range [39.94, 97.94]

Radius of gyration: 15.37 Å; chains: 1; bounding box: 32×30×44 Å